Protein AF-W2TKG5-F1 (afdb_monomer_lite)

Radius of gyration: 22.69 Å; chains: 1; bounding box: 56×34×55 Å

InterPro domains:
  IPR001387 Cro/C1-type, helix-turn-helix domain [PF01381] (89-124)
  IPR001387 Cro/C1-type, helix-turn-helix domain [PS50943] (88-123)
  IPR001387 Cro/C1-type, helix-turn-helix domain [SM00530] (87-141)
  IPR001387 Cro/C1-type, helix-turn-helix domain [cd00093] (88-123)
  IPR010982 Lambda repressor-like, DNA-binding domain superfamily [G3DSA:1.10.260.40] (86-146)
  IPR010982 Lambda repressor-like, DNA-binding domain superfamily [SSF47413] (87-132)
  IPR052359 Bacterial HTH-type regulators and antitoxins [PTHR36511] (62-144)

Sequence (146 aa):
MSITIFRTSVYLRFVSKLPPGVDIDKAEEEITKDPNGWPVIQGTDGIRKARFAIGNKGKRGAMREVLNHVQGKIILESREIEVSPPEVRTIRQKYALSQQDFARLFGISVRTLQKWEQGSRSPQGAAKVLLNVIAKNPQAVWDVLH

Organism: Necator americanus (NCBI:txid51031)

Structure (mmCIF, N/CA/C/O backbone):
data_AF-W2TKG5-F1
#
_entry.id   AF-W2TKG5-F1
#
loop_
_atom_site.group_PDB
_atom_site.id
_atom_site.type_symbol
_atom_site.label_atom_id
_atom_site.label_alt_id
_atom_site.label_comp_id
_atom_site.label_asym_id
_atom_site.label_entity_id
_atom_site.label_seq_id
_atom_site.pdbx_PDB_ins_code
_atom_site.Cartn_x
_atom_site.Cartn_y
_atom_site.Cartn_z
_atom_site.occupancy
_atom_site.B_iso_or_equiv
_atom_site.auth_seq_id
_atom_site.auth_comp_id
_atom_site.auth_asym_id
_atom_site.auth_atom_id
_atom_site.pdbx_PDB_model_num
ATOM 1 N N . MET A 1 1 ? 29.998 8.475 -7.483 1.00 54.38 1 MET A N 1
ATOM 2 C CA . MET A 1 1 ? 28.599 8.952 -7.430 1.00 54.38 1 MET A CA 1
ATOM 3 C C . MET A 1 1 ? 27.710 7.734 -7.270 1.00 54.38 1 MET A C 1
ATOM 5 O O . MET A 1 1 ? 27.846 6.821 -8.070 1.00 54.38 1 MET A O 1
ATOM 9 N N . SER A 1 2 ? 26.878 7.677 -6.232 1.00 53.75 2 SER A N 1
ATOM 10 C CA . SER A 1 2 ? 25.844 6.646 -6.095 1.00 53.75 2 SER A CA 1
ATOM 11 C C . SER A 1 2 ? 24.606 7.073 -6.884 1.00 53.75 2 SER A C 1
ATOM 13 O O . SER A 1 2 ? 24.186 8.226 -6.800 1.00 53.75 2 SER A O 1
ATOM 15 N N . ILE A 1 3 ? 24.047 6.162 -7.680 1.00 69.12 3 ILE A N 1
ATOM 16 C CA . ILE A 1 3 ? 22.795 6.374 -8.412 1.00 69.12 3 ILE A CA 1
ATOM 17 C C . ILE A 1 3 ? 21.739 5.492 -7.758 1.00 69.12 3 ILE A C 1
ATOM 19 O O . ILE A 1 3 ? 21.944 4.291 -7.603 1.00 69.12 3 ILE A O 1
ATOM 23 N N . THR A 1 4 ? 20.623 6.100 -7.370 1.00 68.38 4 THR A N 1
ATOM 24 C CA . THR A 1 4 ? 19.494 5.408 -6.744 1.00 68.38 4 THR A CA 1
ATOM 25 C C . THR A 1 4 ? 18.365 5.274 -7.755 1.00 68.38 4 THR A C 1
ATOM 27 O O . THR A 1 4 ? 17.976 6.260 -8.383 1.00 68.38 4 THR A O 1
ATOM 30 N N . ILE A 1 5 ? 17.823 4.065 -7.899 1.00 72.12 5 ILE A N 1
ATOM 31 C CA . ILE A 1 5 ? 16.664 3.790 -8.752 1.00 72.12 5 ILE A CA 1
ATOM 32 C C . ILE A 1 5 ? 15.395 3.817 -7.904 1.00 72.12 5 ILE A C 1
ATOM 34 O O . ILE A 1 5 ? 15.303 3.151 -6.875 1.00 72.12 5 ILE A O 1
ATOM 38 N N . PHE A 1 6 ? 14.390 4.556 -8.373 1.00 74.69 6 PHE A N 1
ATOM 39 C CA . PHE A 1 6 ? 13.055 4.578 -7.784 1.00 74.69 6 PHE A CA 1
ATOM 40 C C . PHE A 1 6 ? 12.065 3.883 -8.721 1.00 74.69 6 PHE A C 1
ATOM 42 O O . PHE A 1 6 ? 11.880 4.294 -9.866 1.00 74.69 6 PHE A O 1
ATOM 49 N N . ARG A 1 7 ? 11.396 2.838 -8.224 1.00 75.50 7 ARG A N 1
ATOM 50 C CA . ARG A 1 7 ? 10.398 2.069 -8.981 1.00 75.50 7 ARG A CA 1
ATOM 51 C C . ARG A 1 7 ? 8.992 2.598 -8.691 1.00 75.50 7 ARG A C 1
ATOM 53 O O . ARG A 1 7 ? 8.582 2.695 -7.538 1.00 75.50 7 ARG A O 1
ATOM 60 N N . THR A 1 8 ? 8.218 2.907 -9.731 1.00 75.06 8 THR A N 1
ATOM 61 C CA . THR A 1 8 ? 6.816 3.340 -9.573 1.00 75.06 8 THR A CA 1
ATOM 62 C C . THR A 1 8 ? 5.854 2.149 -9.496 1.00 75.06 8 THR A C 1
ATOM 64 O O . THR A 1 8 ? 6.143 1.047 -9.959 1.00 75.06 8 THR A O 1
ATOM 67 N N . SER A 1 9 ? 4.642 2.358 -8.977 1.00 65.19 9 SER A N 1
ATOM 68 C CA . SER A 1 9 ? 3.609 1.306 -8.945 1.00 65.19 9 SER A CA 1
ATOM 69 C C . SER A 1 9 ? 3.139 0.867 -10.341 1.00 65.19 9 SER A C 1
ATOM 71 O O . SER A 1 9 ? 2.667 -0.257 -10.529 1.00 65.19 9 SER A O 1
ATOM 73 N N . VAL A 1 10 ? 3.233 1.757 -11.333 1.00 67.19 10 VAL A N 1
ATOM 74 C CA . VAL A 1 10 ? 2.964 1.443 -12.743 1.00 67.19 10 VAL A CA 1
ATOM 75 C C . VAL A 1 10 ? 4.084 0.567 -13.298 1.00 67.19 10 VAL A C 1
ATOM 77 O O . VAL A 1 10 ? 3.794 -0.442 -13.936 1.00 67.19 10 VAL A O 1
ATOM 80 N N . TYR A 1 11 ? 5.336 0.897 -12.973 1.00 72.31 11 TYR A N 1
ATOM 81 C CA . TYR A 1 11 ? 6.505 0.103 -13.339 1.00 72.31 11 TYR A CA 1
ATOM 82 C C . TYR A 1 11 ? 6.428 -1.324 -12.783 1.00 72.31 11 TYR A C 1
ATOM 84 O O . TYR A 1 11 ? 6.502 -2.281 -13.546 1.00 72.31 11 TYR A O 1
ATOM 92 N N . LEU A 1 12 ? 6.156 -1.490 -11.484 1.00 74.31 12 LEU A N 1
ATOM 93 C CA . LEU A 1 12 ? 6.058 -2.819 -10.863 1.00 74.31 12 LEU A CA 1
ATOM 94 C C . LEU A 1 12 ? 4.950 -3.688 -11.486 1.00 74.31 12 LEU A C 1
ATOM 96 O O . LEU A 1 12 ? 5.154 -4.876 -11.729 1.00 74.31 12 LEU A O 1
ATOM 100 N N . ARG A 1 13 ? 3.789 -3.095 -11.805 1.00 69.81 13 ARG A N 1
ATOM 101 C CA . ARG A 1 13 ? 2.684 -3.789 -12.501 1.00 69.81 13 ARG A CA 1
ATOM 102 C C . ARG A 1 13 ? 3.011 -4.160 -13.943 1.00 69.81 13 ARG A C 1
ATOM 104 O O . ARG A 1 13 ? 2.389 -5.069 -14.491 1.00 69.81 13 ARG A O 1
ATOM 111 N N . PHE A 1 14 ? 3.910 -3.420 -14.578 1.00 71.69 14 PHE A N 1
ATOM 112 C CA . PHE A 1 14 ? 4.395 -3.741 -15.911 1.00 71.69 14 PHE A CA 1
ATOM 113 C C . PHE A 1 14 ? 5.407 -4.886 -15.848 1.00 71.69 14 PHE A C 1
ATOM 115 O O . PHE A 1 14 ? 5.236 -5.874 -16.558 1.00 71.69 14 PHE A O 1
ATOM 122 N N . VAL A 1 15 ? 6.381 -4.801 -14.935 1.00 72.94 15 VAL A N 1
ATOM 123 C CA . VAL A 1 15 ? 7.392 -5.842 -14.701 1.00 72.94 15 VAL A CA 1
ATOM 124 C C . VAL A 1 15 ? 6.749 -7.195 -14.401 1.00 72.94 15 VAL A C 1
ATOM 126 O O . VAL A 1 15 ? 7.151 -8.202 -14.976 1.00 72.94 15 VAL A O 1
ATOM 129 N N . SER A 1 16 ? 5.680 -7.232 -13.598 1.00 76.12 16 SER A N 1
ATOM 130 C CA . SER A 1 16 ? 4.991 -8.486 -13.264 1.00 76.12 16 SER A CA 1
ATOM 131 C C . SER A 1 16 ? 4.308 -9.181 -14.451 1.00 76.12 16 SER A C 1
ATOM 133 O O . SER A 1 16 ? 3.864 -10.316 -14.311 1.00 76.12 16 SER A O 1
ATOM 135 N N . LYS A 1 17 ? 4.159 -8.504 -15.595 1.00 77.56 17 LYS A N 1
ATOM 136 C CA . LYS A 1 17 ? 3.537 -9.043 -16.816 1.00 77.56 17 LYS A CA 1
ATOM 137 C C . LYS A 1 17 ? 4.557 -9.438 -17.881 1.00 77.56 17 LYS A C 1
ATOM 139 O O . LYS A 1 17 ? 4.162 -9.830 -18.979 1.00 77.56 17 LYS A O 1
ATOM 144 N N . LEU A 1 18 ? 5.848 -9.281 -17.603 1.00 70.56 18 LEU A N 1
ATOM 145 C CA . LEU A 1 18 ? 6.885 -9.597 -18.571 1.00 70.56 18 LEU A CA 1
ATOM 146 C C . LEU A 1 18 ? 7.038 -11.105 -18.747 1.00 70.56 18 LEU A C 1
ATOM 148 O O . LEU A 1 18 ? 6.830 -11.869 -17.801 1.00 70.56 18 LEU A O 1
ATOM 152 N N . PRO A 1 19 ? 7.412 -11.546 -19.958 1.00 73.31 19 PRO A N 1
ATOM 153 C CA . PRO A 1 19 ? 7.709 -12.944 -20.184 1.00 73.31 19 PRO A CA 1
ATOM 154 C C . PRO A 1 19 ? 8.913 -13.384 -19.333 1.00 73.31 19 PRO A C 1
ATOM 156 O O . PRO A 1 19 ? 9.828 -12.590 -19.092 1.00 73.31 19 PRO A O 1
ATOM 159 N N . PRO A 1 20 ? 8.948 -14.658 -18.912 1.00 69.81 20 PRO A N 1
ATOM 160 C CA . PRO A 1 20 ? 10.111 -15.218 -18.237 1.00 69.81 20 PRO A CA 1
ATOM 161 C C . PRO A 1 20 ? 11.354 -15.112 -19.135 1.00 69.81 20 PRO A C 1
ATOM 163 O O . PRO A 1 20 ? 11.273 -15.293 -20.352 1.00 69.81 20 PRO A O 1
ATOM 166 N N . GLY A 1 21 ? 12.503 -14.803 -18.530 1.00 69.94 21 GLY A N 1
ATOM 167 C CA . GLY A 1 21 ? 13.772 -14.584 -19.237 1.00 69.94 21 GLY A CA 1
ATOM 168 C C . GLY A 1 21 ? 14.109 -13.117 -19.528 1.00 69.94 21 GLY A C 1
ATOM 169 O O . GLY A 1 21 ? 15.148 -12.847 -20.129 1.00 69.94 21 GLY A O 1
ATOM 170 N N . VAL A 1 22 ? 13.267 -12.168 -19.106 1.00 72.19 22 VAL A N 1
ATOM 171 C CA . VAL A 1 22 ? 13.643 -10.748 -19.043 1.00 72.19 22 VAL A CA 1
ATOM 172 C C . VAL A 1 22 ? 14.340 -10.480 -17.712 1.00 72.19 22 VAL A C 1
ATOM 174 O O . VAL A 1 22 ? 13.741 -10.654 -16.654 1.00 72.19 22 VAL A O 1
ATOM 177 N N . ASP A 1 23 ? 15.598 -10.055 -17.782 1.00 79.56 23 ASP A N 1
ATOM 178 C CA . ASP A 1 23 ? 16.416 -9.714 -16.618 1.00 79.56 23 ASP A CA 1
ATOM 179 C C . ASP A 1 23 ? 16.344 -8.204 -16.356 1.00 79.56 23 ASP A C 1
ATOM 181 O O . ASP A 1 23 ? 16.924 -7.398 -17.089 1.00 79.56 23 ASP A O 1
ATOM 185 N N . ILE A 1 24 ? 15.552 -7.830 -15.351 1.00 76.62 24 ILE A N 1
ATOM 186 C CA . ILE A 1 24 ? 15.314 -6.432 -14.976 1.00 76.62 24 ILE A CA 1
ATOM 187 C C . ILE A 1 24 ? 16.481 -5.862 -14.187 1.00 76.62 24 ILE A C 1
ATOM 189 O O . ILE A 1 24 ? 16.859 -4.719 -14.422 1.00 76.62 24 ILE A O 1
ATOM 193 N N . ASP A 1 25 ? 17.086 -6.660 -13.313 1.00 80.62 25 ASP A N 1
ATOM 194 C CA . ASP A 1 25 ? 18.200 -6.203 -12.490 1.00 80.62 25 ASP A CA 1
ATOM 195 C C . ASP A 1 25 ? 19.411 -5.875 -13.375 1.00 80.62 25 ASP A C 1
ATOM 197 O O . ASP A 1 25 ? 20.063 -4.848 -13.186 1.00 80.62 25 ASP A O 1
ATOM 201 N N . LYS A 1 26 ? 19.646 -6.663 -14.432 1.00 80.62 26 LYS A N 1
ATOM 202 C CA . LYS A 1 26 ? 20.661 -6.349 -15.445 1.00 80.62 26 LYS A CA 1
ATOM 203 C C . LYS A 1 26 ? 20.360 -5.063 -16.219 1.00 80.62 26 LYS A C 1
ATOM 205 O O . LYS A 1 26 ? 21.274 -4.287 -16.497 1.00 80.62 26 LYS A O 1
ATOM 210 N N . ALA A 1 27 ? 19.100 -4.837 -16.594 1.00 78.50 27 ALA A N 1
ATOM 211 C CA . ALA A 1 27 ? 18.700 -3.613 -17.288 1.00 78.50 27 ALA A CA 1
ATOM 212 C C . ALA A 1 27 ? 18.928 -2.377 -16.403 1.00 78.50 27 ALA A C 1
ATOM 214 O O . ALA A 1 27 ? 19.504 -1.386 -16.850 1.00 78.50 27 ALA A O 1
ATOM 215 N N . GLU A 1 28 ? 18.548 -2.463 -15.130 1.00 80.81 28 GLU A N 1
ATOM 216 C CA . GLU A 1 28 ? 18.787 -1.425 -14.129 1.00 80.81 28 GLU A CA 1
ATOM 217 C C . GLU A 1 28 ? 20.284 -1.170 -13.901 1.00 80.81 28 GLU A C 1
ATOM 219 O O . GLU A 1 28 ? 20.712 -0.016 -13.856 1.00 80.81 28 GLU A O 1
ATOM 224 N N . GLU A 1 29 ? 21.109 -2.218 -13.848 1.00 79.50 29 GLU A N 1
ATOM 225 C CA . GLU A 1 29 ? 22.564 -2.084 -13.744 1.00 79.50 29 GLU A CA 1
ATOM 226 C C . GLU A 1 29 ? 23.153 -1.313 -14.942 1.00 79.50 29 GLU A C 1
ATOM 228 O O . GLU A 1 29 ? 23.957 -0.395 -14.758 1.00 79.50 29 GLU A O 1
ATOM 233 N N . GLU A 1 30 ? 22.726 -1.624 -16.170 1.00 78.94 30 GLU A N 1
ATOM 234 C CA . GLU A 1 30 ? 23.135 -0.890 -17.377 1.00 78.94 30 GLU A CA 1
ATOM 235 C C . GLU A 1 30 ? 22.726 0.591 -17.319 1.00 78.94 30 GLU A C 1
ATOM 237 O O . GLU A 1 30 ? 23.521 1.458 -17.689 1.00 78.94 30 GLU A O 1
ATOM 242 N N . ILE A 1 31 ? 21.537 0.895 -16.787 1.00 76.75 31 ILE A N 1
ATOM 243 C CA . ILE A 1 31 ? 21.059 2.274 -16.590 1.00 76.75 31 ILE A CA 1
ATOM 244 C C . ILE A 1 31 ? 21.929 3.021 -15.580 1.00 76.75 31 ILE A C 1
ATOM 246 O O . ILE A 1 31 ? 22.244 4.193 -15.778 1.00 76.75 31 ILE A O 1
ATOM 250 N N . THR A 1 32 ? 22.333 2.370 -14.487 1.00 76.88 32 THR A N 1
ATOM 251 C CA . THR A 1 32 ? 23.202 3.026 -13.499 1.00 76.88 32 THR A CA 1
ATOM 252 C C . THR A 1 32 ? 24.604 3.307 -14.033 1.00 76.88 32 THR A C 1
ATOM 254 O O . THR A 1 32 ? 25.214 4.296 -13.632 1.00 76.88 32 THR A O 1
ATOM 257 N N . LYS A 1 33 ? 25.119 2.479 -14.952 1.00 82.56 33 LYS A N 1
ATOM 258 C CA . LYS A 1 33 ? 26.449 2.673 -15.555 1.00 82.56 33 LYS A CA 1
ATOM 259 C C . LYS A 1 33 ? 26.502 3.905 -16.450 1.00 82.56 33 LYS A C 1
ATOM 261 O O . LYS A 1 33 ? 27.510 4.607 -16.455 1.00 82.56 33 LYS A O 1
ATOM 266 N N . ASP A 1 34 ? 25.424 4.177 -17.175 1.00 81.50 34 ASP A N 1
ATOM 267 C CA . ASP A 1 34 ? 25.289 5.380 -17.984 1.00 81.50 34 ASP A CA 1
ATOM 268 C C . ASP A 1 34 ? 23.842 5.902 -17.896 1.00 81.50 34 ASP A C 1
ATOM 270 O O . ASP A 1 34 ? 22.942 5.405 -18.545 1.00 81.50 34 ASP A O 1
ATOM 274 N N . PRO A 1 35 ? 23.540 6.922 -17.089 1.00 75.38 35 PRO A N 1
ATOM 275 C CA . PRO A 1 35 ? 22.175 7.457 -17.046 1.00 75.38 35 PRO A CA 1
ATOM 276 C C . PRO A 1 35 ? 21.794 8.288 -18.282 1.00 75.38 35 PRO A C 1
ATOM 278 O O . PRO A 1 35 ? 20.621 8.619 -18.478 1.00 75.38 35 PRO A O 1
ATOM 281 N N . ASN A 1 36 ? 22.776 8.687 -19.099 1.00 80.88 36 ASN A N 1
ATOM 282 C CA . ASN A 1 36 ? 22.616 9.687 -20.155 1.00 80.88 36 ASN A CA 1
ATOM 283 C C . ASN A 1 36 ? 22.746 9.129 -21.580 1.00 80.88 36 ASN A C 1
ATOM 285 O O . ASN A 1 36 ? 22.396 9.836 -22.527 1.00 80.88 36 ASN A O 1
ATOM 289 N N . GLY A 1 37 ? 23.158 7.874 -21.744 1.00 80.06 37 GLY A N 1
ATOM 290 C CA . GLY A 1 37 ? 23.378 7.207 -23.034 1.00 80.06 37 GLY A CA 1
ATOM 291 C C . GLY A 1 37 ? 22.142 6.948 -23.905 1.00 80.06 37 GLY A C 1
ATOM 292 O O . GLY A 1 37 ? 22.262 6.428 -25.014 1.00 80.06 37 GLY A O 1
ATOM 293 N N . TRP A 1 38 ? 20.940 7.312 -23.448 1.00 82.25 38 TRP A N 1
ATOM 294 C CA . TRP A 1 38 ? 19.677 6.996 -24.118 1.00 82.25 38 TRP A CA 1
ATOM 295 C C . TRP A 1 38 ? 18.962 8.259 -24.598 1.00 82.25 38 TRP A C 1
ATOM 297 O O . TRP A 1 38 ? 19.010 9.289 -23.923 1.00 82.25 38 TRP A O 1
ATOM 307 N N . PRO A 1 39 ? 18.254 8.202 -25.741 1.00 83.12 39 PRO A N 1
ATOM 308 C CA . PRO A 1 39 ? 17.620 9.375 -26.327 1.00 83.12 39 PRO A CA 1
ATOM 309 C C . PRO A 1 39 ? 16.527 9.945 -25.418 1.00 83.12 39 PRO A C 1
ATOM 311 O O . PRO A 1 39 ? 15.692 9.202 -24.889 1.00 83.12 39 PRO A O 1
ATOM 314 N N . VAL A 1 40 ? 16.520 11.274 -25.292 1.00 81.69 40 VAL A N 1
ATOM 315 C CA . VAL A 1 40 ? 15.448 12.035 -24.639 1.00 81.69 40 VAL A CA 1
ATOM 316 C C . VAL A 1 40 ? 14.201 12.011 -25.525 1.00 81.69 40 VAL A C 1
ATOM 318 O O . VAL A 1 40 ? 14.282 12.154 -26.748 1.00 81.69 40 VAL A O 1
ATOM 321 N N . ILE A 1 41 ? 13.041 11.807 -24.912 1.00 74.31 41 ILE A N 1
ATOM 322 C CA . I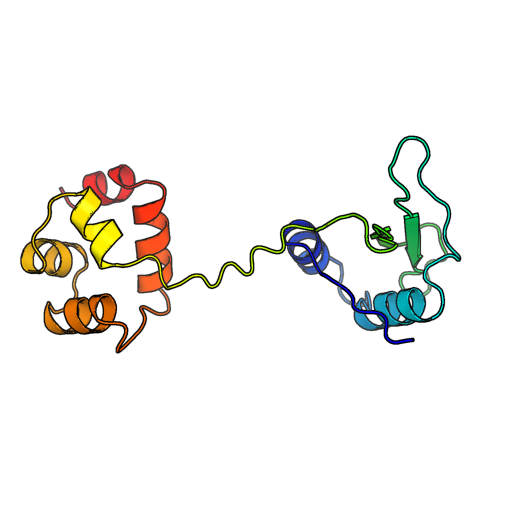LE A 1 41 ? 11.739 11.859 -25.567 1.00 74.31 41 ILE A CA 1
ATOM 323 C C . ILE A 1 41 ? 11.381 13.334 -25.768 1.00 74.31 41 ILE A C 1
ATOM 325 O O . ILE A 1 41 ? 11.255 14.094 -24.809 1.00 74.31 41 ILE A O 1
ATOM 329 N N . GLN A 1 42 ? 11.227 13.744 -27.025 1.00 77.25 42 GLN A N 1
ATOM 330 C CA . GLN A 1 42 ? 10.857 15.118 -27.371 1.00 77.25 42 GLN A CA 1
ATOM 331 C C . GLN A 1 42 ? 9.506 15.494 -26.747 1.00 77.25 42 GLN A C 1
ATOM 333 O O . GLN A 1 42 ? 8.584 14.679 -26.731 1.00 77.25 42 GLN A O 1
ATOM 338 N N . GLY A 1 43 ? 9.399 16.723 -26.236 1.00 75.88 43 GLY A N 1
ATOM 339 C CA . GLY A 1 43 ? 8.189 17.208 -25.559 1.00 75.88 43 GLY A CA 1
ATOM 340 C C . GLY A 1 43 ? 8.013 16.707 -24.121 1.00 75.88 43 GLY A C 1
ATOM 341 O O . GLY A 1 43 ? 6.920 16.814 -23.574 1.00 75.88 43 GLY A O 1
ATOM 342 N N . THR A 1 44 ? 9.063 16.157 -23.506 1.00 70.12 44 THR A N 1
ATOM 343 C CA . THR A 1 44 ? 9.061 15.737 -22.097 1.00 70.12 44 THR A CA 1
ATOM 344 C C . THR A 1 44 ? 10.142 16.463 -21.299 1.00 70.12 44 THR A C 1
ATOM 346 O O . THR A 1 44 ? 11.120 16.944 -21.872 1.00 70.12 44 THR A O 1
ATOM 349 N N . ASP A 1 45 ? 9.987 16.509 -19.974 1.00 68.00 45 ASP A N 1
ATOM 350 C CA . ASP A 1 45 ? 10.949 17.126 -19.052 1.00 68.00 45 ASP A CA 1
ATOM 351 C C . ASP A 1 45 ? 12.150 16.195 -18.785 1.00 68.00 45 ASP A C 1
ATOM 353 O O . ASP A 1 45 ? 12.310 15.622 -17.711 1.00 68.00 45 ASP A O 1
ATOM 357 N N . GLY A 1 46 ? 12.957 15.945 -19.821 1.00 70.12 46 GLY A N 1
ATOM 358 C CA . GLY A 1 46 ? 14.193 15.159 -19.700 1.00 70.12 46 GLY A CA 1
ATOM 359 C C . GLY A 1 46 ? 14.000 13.640 -19.608 1.00 70.12 46 GLY A C 1
ATOM 360 O O . GLY A 1 46 ? 14.926 12.922 -19.222 1.00 70.12 46 GLY A O 1
ATOM 361 N N . ILE A 1 47 ? 12.826 13.129 -19.985 1.00 72.38 47 ILE A N 1
ATOM 362 C CA . ILE A 1 47 ? 12.530 11.695 -19.936 1.00 72.38 47 ILE A CA 1
ATOM 363 C C . ILE A 1 47 ? 13.315 10.966 -21.026 1.00 72.38 47 ILE A C 1
ATOM 365 O O . ILE A 1 47 ? 13.276 11.352 -22.193 1.00 72.38 47 ILE A O 1
ATOM 369 N N . ARG A 1 48 ? 14.000 9.877 -20.678 1.00 80.88 48 ARG A N 1
ATOM 370 C CA . ARG A 1 48 ? 14.785 9.061 -21.612 1.00 80.88 48 ARG A CA 1
ATOM 371 C C . ARG A 1 48 ? 14.116 7.725 -21.882 1.00 80.88 48 ARG A C 1
ATOM 373 O O . ARG A 1 48 ? 13.476 7.137 -21.012 1.00 80.88 48 ARG A O 1
ATOM 380 N N . LYS A 1 49 ? 14.279 7.228 -23.108 1.00 78.75 49 LYS A N 1
ATOM 381 C CA . LYS A 1 49 ? 13.758 5.920 -23.519 1.00 78.75 49 LYS A CA 1
ATOM 382 C C . LYS A 1 49 ? 14.873 4.886 -23.580 1.00 78.75 49 LYS A C 1
ATOM 384 O O . LYS A 1 49 ? 15.597 4.822 -24.580 1.00 78.75 49 LYS A O 1
ATOM 389 N N . ALA A 1 50 ? 14.938 4.033 -22.564 1.00 78.69 50 ALA A N 1
ATOM 390 C CA . ALA A 1 50 ? 15.850 2.906 -22.547 1.00 78.69 50 ALA A CA 1
ATOM 391 C C . ALA A 1 50 ? 15.327 1.718 -23.368 1.00 78.69 50 ALA A C 1
ATOM 393 O O . ALA A 1 50 ? 14.117 1.510 -23.513 1.00 78.69 50 ALA A O 1
ATOM 394 N N . ARG A 1 51 ? 16.254 0.993 -24.004 1.00 74.00 51 ARG A N 1
ATOM 395 C CA . ARG A 1 51 ? 15.959 -0.149 -24.882 1.00 74.00 51 ARG A CA 1
ATOM 396 C C . ARG A 1 51 ? 16.929 -1.282 -24.585 1.00 74.00 51 ARG A C 1
ATOM 398 O O . ARG A 1 51 ? 18.108 -1.150 -24.902 1.00 74.00 51 ARG A O 1
ATOM 405 N N . PHE A 1 52 ? 16.405 -2.397 -24.089 1.00 73.62 52 PHE A N 1
ATOM 406 C CA . PHE A 1 52 ? 17.198 -3.583 -23.755 1.00 73.62 52 PHE A CA 1
ATOM 407 C C . PHE A 1 52 ? 16.852 -4.745 -24.675 1.00 73.62 52 PHE A C 1
ATOM 409 O O . PHE A 1 52 ? 15.686 -4.952 -25.022 1.00 73.62 52 PHE A O 1
ATOM 416 N N . ALA A 1 53 ? 17.864 -5.499 -25.097 1.00 66.81 53 ALA A N 1
ATOM 417 C CA . ALA A 1 53 ? 17.640 -6.728 -25.846 1.00 66.81 53 ALA A CA 1
ATOM 418 C C . ALA A 1 53 ? 16.990 -7.781 -24.936 1.00 66.81 53 ALA A C 1
ATOM 420 O O . ALA A 1 53 ? 17.391 -7.937 -23.787 1.00 66.81 53 ALA A O 1
ATOM 421 N N . ILE A 1 54 ? 16.000 -8.509 -25.458 1.00 60.69 54 ILE A N 1
ATOM 422 C CA . ILE A 1 54 ? 15.391 -9.645 -24.759 1.00 60.69 54 ILE A CA 1
ATOM 423 C C . ILE A 1 54 ? 15.879 -10.928 -25.441 1.00 60.69 54 ILE A C 1
ATOM 425 O O . ILE A 1 54 ? 15.460 -11.252 -26.557 1.00 60.69 54 ILE A O 1
ATOM 429 N N . GLY A 1 55 ? 16.773 -11.656 -24.766 1.00 61.19 55 GLY A N 1
ATOM 430 C CA . GLY A 1 55 ? 17.372 -12.897 -25.268 1.00 61.19 55 GLY A CA 1
ATOM 431 C C . GLY A 1 55 ? 18.105 -12.731 -26.610 1.00 61.19 55 GLY A C 1
ATOM 432 O O . GLY A 1 55 ? 18.633 -11.667 -26.921 1.00 61.19 55 GLY A O 1
ATOM 433 N N . ASN A 1 56 ? 18.100 -13.781 -27.440 1.00 56.34 56 ASN A N 1
ATOM 434 C CA . ASN A 1 56 ? 18.717 -13.779 -28.781 1.00 56.34 56 ASN A CA 1
ATOM 435 C C . ASN A 1 56 ? 17.879 -13.076 -29.863 1.00 56.34 56 ASN A C 1
ATOM 437 O O . ASN A 1 56 ? 18.244 -13.070 -31.040 1.00 56.34 56 ASN A O 1
ATOM 441 N N . LYS A 1 57 ? 16.739 -12.478 -29.503 1.00 52.56 57 LYS A N 1
ATOM 442 C CA . LYS A 1 57 ? 15.971 -11.656 -30.436 1.00 52.56 57 LYS A CA 1
ATOM 443 C C . LYS A 1 57 ? 16.581 -10.261 -30.378 1.00 52.56 57 LYS A C 1
ATOM 445 O O . LYS A 1 57 ? 16.502 -9.590 -29.355 1.00 52.56 57 LYS A O 1
ATOM 450 N N . GLY A 1 58 ? 17.222 -9.834 -31.468 1.00 51.06 58 GLY A N 1
ATOM 451 C CA . GLY A 1 58 ? 17.815 -8.498 -31.575 1.00 51.06 58 GLY A CA 1
ATOM 452 C C . GLY A 1 58 ? 16.830 -7.365 -31.235 1.00 51.06 58 GLY A C 1
ATOM 453 O O . GLY A 1 58 ? 15.652 -7.589 -30.962 1.00 51.06 58 GLY A O 1
ATOM 454 N N . LYS A 1 59 ? 17.285 -6.108 -31.315 1.00 47.22 59 LYS A N 1
ATOM 455 C CA . LYS A 1 59 ? 16.596 -4.884 -30.825 1.00 47.22 59 LYS A CA 1
ATOM 456 C C . LYS A 1 59 ? 15.133 -4.657 -31.288 1.00 47.22 59 LYS A C 1
ATOM 458 O O . LYS A 1 59 ? 14.497 -3.708 -30.838 1.00 47.22 59 LYS A O 1
ATOM 463 N N . ARG A 1 60 ? 14.585 -5.501 -32.171 1.00 41.69 60 ARG A N 1
ATOM 464 C CA . ARG A 1 60 ? 13.186 -5.505 -32.635 1.00 41.69 60 ARG A CA 1
ATOM 465 C C . ARG A 1 60 ? 12.190 -6.090 -31.618 1.00 41.69 60 ARG A C 1
ATOM 467 O O . ARG A 1 60 ? 11.007 -5.806 -31.746 1.00 41.69 60 ARG A O 1
ATOM 474 N N . GLY A 1 61 ? 12.647 -6.835 -30.606 1.00 38.25 61 GLY A N 1
ATOM 475 C CA . GLY A 1 61 ? 11.811 -7.351 -29.504 1.00 38.25 61 GLY A CA 1
ATOM 476 C C . GLY A 1 61 ? 11.998 -6.634 -28.162 1.00 38.25 61 GLY A C 1
ATOM 477 O O . GLY A 1 61 ? 11.597 -7.168 -27.139 1.00 38.25 61 GLY A O 1
ATOM 478 N N . ALA A 1 62 ? 12.664 -5.477 -28.155 1.00 41.12 62 ALA A N 1
ATOM 479 C CA . ALA A 1 62 ? 13.243 -4.875 -26.956 1.00 41.12 62 ALA A CA 1
ATOM 480 C C . ALA A 1 62 ? 12.222 -4.329 -25.937 1.00 41.12 62 ALA A C 1
ATOM 482 O O . ALA A 1 62 ? 11.276 -3.621 -26.305 1.00 41.12 62 ALA A O 1
ATOM 483 N N . MET A 1 63 ? 12.505 -4.585 -24.653 1.00 46.19 63 MET A N 1
ATOM 484 C CA . MET A 1 63 ? 11.884 -3.954 -23.483 1.00 46.19 63 MET A CA 1
ATOM 485 C C . MET A 1 63 ? 12.041 -2.433 -23.596 1.00 46.19 63 MET A C 1
ATOM 487 O O . MET A 1 63 ? 13.137 -1.939 -23.877 1.00 46.19 63 MET A O 1
ATOM 491 N N . ARG A 1 64 ? 10.944 -1.688 -23.421 1.00 50.38 64 ARG A N 1
ATOM 492 C CA . ARG A 1 64 ? 10.937 -0.220 -23.459 1.00 50.38 64 ARG A CA 1
ATOM 493 C C . ARG A 1 64 ? 10.732 0.294 -22.048 1.00 50.38 64 ARG A C 1
ATOM 495 O O . ARG A 1 64 ? 9.651 0.120 -21.496 1.00 50.38 64 ARG A O 1
ATOM 502 N N . GLU A 1 65 ? 11.743 0.955 -21.517 1.00 51.56 65 GLU A N 1
ATOM 503 C CA . GLU A 1 65 ? 11.677 1.585 -20.205 1.00 51.56 65 GLU A CA 1
ATOM 504 C C . GLU A 1 65 ? 11.739 3.104 -20.363 1.00 51.56 65 GLU A C 1
ATOM 506 O O . GLU A 1 65 ? 12.422 3.632 -21.246 1.00 51.56 65 GLU A O 1
ATOM 511 N N . VAL A 1 66 ? 10.936 3.800 -19.564 1.00 52.69 66 VAL A N 1
ATOM 512 C CA . VAL A 1 66 ? 10.782 5.255 -19.593 1.00 52.69 66 VAL A CA 1
ATOM 513 C C . VAL A 1 66 ? 11.371 5.776 -18.290 1.00 52.69 66 VAL A C 1
ATOM 515 O O . VAL A 1 66 ? 10.847 5.480 -17.220 1.00 52.69 66 VAL A O 1
ATOM 518 N N . LEU A 1 67 ? 12.486 6.494 -18.391 1.00 49.78 67 LEU A N 1
ATOM 519 C CA . LEU A 1 67 ? 13.293 6.949 -17.263 1.00 49.78 67 LEU A CA 1
ATOM 520 C C . LEU A 1 67 ? 13.130 8.455 -17.082 1.00 49.78 67 LEU A C 1
ATOM 522 O O . LEU A 1 67 ? 13.298 9.193 -18.048 1.00 49.78 67 LEU A O 1
ATOM 526 N N . ASN A 1 68 ? 12.908 8.922 -15.855 1.00 48.75 68 ASN A N 1
ATOM 527 C CA . ASN A 1 68 ? 13.048 10.341 -15.522 1.00 48.75 68 ASN A CA 1
ATOM 528 C C . ASN A 1 68 ? 14.439 10.571 -14.926 1.00 48.75 68 ASN A C 1
ATOM 530 O O . ASN A 1 68 ? 14.775 9.970 -13.906 1.00 48.75 68 ASN A O 1
ATOM 534 N N . HIS A 1 69 ? 15.242 11.442 -15.542 1.00 45.56 69 HIS A N 1
ATOM 535 C CA . HIS A 1 69 ? 16.489 11.916 -14.946 1.00 45.56 69 HIS A CA 1
ATOM 536 C C . HIS A 1 69 ? 16.225 13.224 -14.209 1.00 45.56 69 HIS A C 1
ATOM 538 O O . HIS A 1 69 ? 15.823 14.213 -14.815 1.00 45.56 69 HIS A O 1
ATOM 544 N N . VAL A 1 70 ? 16.470 13.233 -12.903 1.00 41.12 70 VAL A N 1
ATOM 545 C CA . VAL A 1 70 ? 16.237 14.404 -12.067 1.00 41.12 70 VAL A CA 1
ATOM 546 C C . VAL A 1 70 ? 17.570 14.890 -11.523 1.00 41.12 70 VAL A C 1
ATOM 548 O O . VAL A 1 70 ? 18.078 14.365 -10.535 1.00 41.12 70 VAL A O 1
ATOM 551 N N . GLN A 1 71 ? 18.122 15.933 -12.145 1.00 40.78 71 GLN A N 1
ATOM 552 C CA . GLN A 1 71 ? 19.195 16.755 -11.571 1.00 40.78 71 GLN A CA 1
ATOM 553 C C . GLN A 1 71 ? 18.634 17.609 -10.420 1.00 40.78 71 GLN A C 1
ATOM 555 O O . GLN A 1 71 ? 18.537 18.828 -10.515 1.00 40.78 71 GLN A O 1
ATOM 560 N N . GLY A 1 72 ? 18.172 16.956 -9.351 1.00 42.66 72 GLY A N 1
ATOM 561 C CA . GLY A 1 72 ? 17.728 17.609 -8.117 1.00 42.66 72 GLY A CA 1
ATOM 562 C C . GLY A 1 72 ? 16.488 18.511 -8.214 1.00 42.66 72 GLY A C 1
ATOM 563 O O . GLY A 1 72 ? 16.302 19.334 -7.323 1.00 42.66 72 GLY A O 1
ATOM 564 N N . LYS A 1 73 ? 15.642 18.398 -9.254 1.00 38.19 73 LYS A N 1
ATOM 565 C CA . LYS A 1 73 ? 14.512 19.332 -9.474 1.00 38.19 73 LYS A CA 1
ATOM 566 C C . LYS A 1 73 ? 13.127 18.728 -9.737 1.00 38.19 73 LYS A C 1
ATOM 568 O O . LYS A 1 73 ? 12.212 19.435 -10.136 1.00 38.19 73 LYS A O 1
ATOM 573 N N . ILE A 1 74 ? 12.953 17.447 -9.445 1.00 39.38 74 ILE A N 1
ATOM 574 C CA . ILE A 1 74 ? 11.649 16.802 -9.307 1.00 39.38 74 ILE A CA 1
ATOM 575 C C . ILE A 1 74 ? 11.702 16.098 -7.961 1.00 39.38 74 ILE A C 1
ATOM 577 O O . ILE A 1 74 ? 12.314 15.040 -7.810 1.00 39.38 74 ILE A O 1
ATOM 581 N N . ILE A 1 75 ? 11.077 16.714 -6.963 1.00 37.12 75 ILE A N 1
ATOM 582 C CA . ILE A 1 75 ? 10.587 15.961 -5.818 1.00 37.12 75 ILE A CA 1
ATOM 583 C C . ILE A 1 75 ? 9.519 15.059 -6.431 1.00 37.12 75 ILE A C 1
ATOM 585 O O . ILE A 1 75 ? 8.388 15.483 -6.655 1.00 37.12 75 ILE A O 1
ATOM 589 N N . LEU A 1 76 ? 9.889 13.833 -6.810 1.00 37.72 76 LEU A N 1
ATOM 590 C CA . LEU A 1 76 ? 8.878 12.795 -6.881 1.00 37.72 76 LEU A CA 1
ATOM 591 C C . LEU A 1 76 ? 8.331 12.772 -5.465 1.00 37.72 76 LEU A C 1
ATOM 593 O O . LEU A 1 76 ? 9.090 12.512 -4.532 1.00 37.72 76 LEU A O 1
ATOM 597 N N . GLU A 1 77 ? 7.053 13.099 -5.291 1.00 35.72 77 GLU A N 1
ATOM 598 C CA . GLU A 1 77 ? 6.344 12.706 -4.085 1.00 35.72 77 GLU A CA 1
ATOM 599 C C . GLU A 1 77 ? 6.344 11.172 -4.078 1.00 35.72 77 GLU A C 1
ATOM 601 O O . GLU A 1 77 ? 5.359 10.505 -4.396 1.00 35.72 77 GLU A O 1
ATOM 606 N N . SER A 1 78 ? 7.484 10.578 -3.725 1.00 36.03 78 SER A N 1
ATOM 607 C CA . SER A 1 78 ? 7.505 9.318 -3.032 1.00 36.03 78 SER A CA 1
ATOM 608 C C . SER A 1 78 ? 6.842 9.637 -1.710 1.00 36.03 78 SER A C 1
ATOM 610 O O . SER A 1 78 ? 7.477 9.900 -0.691 1.00 36.03 78 SER A O 1
ATOM 612 N N . ARG A 1 79 ? 5.512 9.609 -1.731 1.00 32.03 79 ARG A N 1
ATOM 613 C CA . ARG A 1 79 ? 4.825 9.119 -0.569 1.00 32.03 79 ARG A CA 1
ATOM 614 C C . ARG A 1 79 ? 5.349 7.695 -0.446 1.00 32.03 79 ARG A C 1
ATOM 616 O O . ARG A 1 79 ? 4.861 6.781 -1.112 1.00 32.03 79 ARG A O 1
ATOM 623 N N . GLU A 1 80 ? 6.367 7.512 0.392 1.00 33.59 80 GLU A N 1
ATOM 624 C CA . GLU A 1 80 ? 6.311 6.378 1.290 1.00 33.59 80 GLU A CA 1
ATOM 625 C C . GLU A 1 80 ? 4.932 6.504 1.915 1.00 33.59 80 GLU A C 1
ATOM 627 O O . GLU A 1 80 ? 4.681 7.255 2.853 1.00 33.59 80 GLU A O 1
ATOM 632 N N . ILE A 1 81 ? 3.969 5.823 1.300 1.00 34.62 81 ILE A N 1
ATOM 633 C CA . ILE A 1 81 ? 2.851 5.356 2.064 1.00 34.62 81 ILE A CA 1
ATOM 634 C C . ILE A 1 81 ? 3.541 4.299 2.920 1.00 34.62 81 ILE A C 1
ATOM 636 O O . ILE A 1 81 ? 3.498 3.108 2.616 1.00 34.62 81 ILE A O 1
ATOM 640 N N . GLU A 1 82 ? 4.185 4.743 4.007 1.00 33.59 82 GLU A N 1
ATOM 641 C CA . GLU A 1 82 ? 3.880 4.121 5.271 1.00 33.59 82 GLU A CA 1
ATOM 642 C C . GLU A 1 82 ? 2.365 4.055 5.251 1.00 33.59 82 GLU A C 1
ATOM 644 O O . GLU A 1 82 ? 1.638 5.020 5.503 1.00 33.59 82 GLU A O 1
ATOM 649 N N . VAL A 1 83 ? 1.867 2.906 4.802 1.00 36.97 83 VAL A N 1
ATOM 650 C CA . VAL A 1 83 ? 0.535 2.493 5.144 1.00 36.97 83 VAL A CA 1
ATOM 651 C C . VAL A 1 83 ? 0.703 2.225 6.627 1.00 36.97 83 VAL A C 1
ATOM 653 O O . VAL A 1 83 ? 0.844 1.075 7.037 1.00 36.97 83 VAL A O 1
ATOM 656 N N . SER A 1 84 ? 0.741 3.309 7.417 1.00 39.03 84 SER A N 1
ATOM 657 C CA . SER A 1 84 ? 0.187 3.298 8.749 1.00 39.03 84 SER A CA 1
ATOM 658 C C . SER A 1 84 ? -1.097 2.511 8.551 1.00 39.03 84 SER A C 1
ATOM 660 O O . SER A 1 84 ? -1.905 2.911 7.693 1.00 39.03 84 SER A O 1
ATOM 662 N N . PRO A 1 85 ? -1.171 1.284 9.105 1.00 46.50 85 PRO A N 1
ATOM 663 C CA . PRO A 1 85 ? -2.267 0.374 8.824 1.00 46.50 85 PRO A CA 1
ATOM 664 C C . PRO A 1 85 ? -3.526 1.214 8.958 1.00 46.50 85 PRO A C 1
ATOM 666 O O . PRO A 1 85 ? -3.634 1.877 9.990 1.00 46.50 85 PRO A O 1
ATOM 669 N N . PRO A 1 86 ? -4.367 1.309 7.903 1.00 53.47 86 PRO A N 1
ATOM 670 C CA . PRO A 1 86 ? -5.418 2.315 7.842 1.00 53.47 86 PRO A CA 1
ATOM 671 C C . PRO A 1 86 ? -6.127 2.255 9.174 1.00 53.47 86 PRO A C 1
ATOM 673 O O . PRO A 1 86 ? -6.587 1.166 9.525 1.00 53.47 86 PRO A O 1
ATOM 676 N N . GLU A 1 87 ? -6.034 3.343 9.950 1.00 69.00 87 GLU A N 1
ATOM 677 C CA . GLU A 1 87 ? -6.302 3.282 11.383 1.00 69.00 87 GLU A CA 1
ATOM 678 C C . GLU A 1 87 ? -7.644 2.582 11.543 1.00 69.00 87 GLU A C 1
ATOM 680 O O . GLU A 1 87 ? -8.679 3.086 11.100 1.00 69.00 87 GLU A O 1
ATOM 685 N N . VAL A 1 88 ? -7.623 1.354 12.074 1.00 82.94 88 VAL A N 1
ATOM 686 C CA . VAL A 1 88 ? -8.826 0.506 12.101 1.00 82.94 88 VAL A CA 1
ATOM 687 C C . VAL A 1 88 ? -9.935 1.248 12.851 1.00 82.94 88 VAL A C 1
ATOM 689 O O . VAL A 1 88 ? -11.110 1.178 12.494 1.00 82.94 88 VAL A O 1
ATOM 692 N N . ARG A 1 89 ? -9.508 2.085 13.801 1.00 86.38 89 ARG A N 1
ATOM 693 C CA . ARG A 1 89 ? -10.299 3.081 14.503 1.00 86.38 89 ARG A CA 1
ATOM 694 C C . ARG A 1 89 ? -10.981 4.084 13.573 1.00 86.38 89 ARG A C 1
ATOM 696 O O . ARG A 1 89 ? -12.179 4.290 13.721 1.00 86.38 89 ARG A O 1
ATOM 703 N N . THR A 1 90 ? -10.273 4.692 12.624 1.00 85.19 90 THR A N 1
ATOM 704 C CA . THR A 1 90 ? -10.852 5.625 11.645 1.00 85.19 90 THR A CA 1
ATOM 705 C C . THR A 1 90 ? -11.862 4.932 10.741 1.00 85.19 90 THR A C 1
ATOM 707 O O . THR A 1 90 ? -12.928 5.489 10.484 1.00 85.19 90 THR A O 1
ATOM 710 N N . ILE A 1 91 ? -11.566 3.709 10.282 1.00 85.75 91 ILE A N 1
ATOM 711 C CA . ILE A 1 91 ? -12.524 2.921 9.493 1.00 85.75 91 ILE A CA 1
ATOM 712 C C . ILE A 1 91 ? -13.794 2.698 10.315 1.00 85.75 91 ILE A C 1
ATOM 714 O O . ILE A 1 91 ? -14.880 3.006 9.840 1.00 85.75 91 ILE A O 1
ATOM 718 N N . ARG A 1 92 ? -13.672 2.249 11.567 1.00 89.12 92 ARG A N 1
ATOM 719 C CA . ARG A 1 92 ? -14.817 2.058 12.464 1.00 89.12 92 ARG A CA 1
ATOM 720 C C . ARG A 1 92 ? -15.597 3.350 12.722 1.00 89.12 92 ARG A C 1
ATOM 722 O O . ARG A 1 92 ? -16.825 3.343 12.691 1.00 89.12 92 ARG A O 1
ATOM 729 N N . GLN A 1 93 ? -14.896 4.453 12.974 1.00 84.19 93 GLN A N 1
ATOM 730 C CA . GLN A 1 93 ? -15.504 5.754 13.262 1.00 84.19 93 GLN A CA 1
ATOM 731 C C . GLN A 1 93 ? -16.282 6.320 12.072 1.00 84.19 93 GLN A C 1
ATOM 733 O O . GLN A 1 93 ? -17.311 6.949 12.297 1.00 84.19 93 GLN A O 1
ATOM 738 N N . LYS A 1 94 ? -15.869 6.050 10.825 1.00 80.69 94 LYS A N 1
ATOM 739 C CA . LYS A 1 94 ? -16.643 6.437 9.629 1.00 80.69 94 LYS A CA 1
ATOM 740 C C . LYS A 1 94 ? -18.058 5.856 9.605 1.00 80.69 94 LYS A C 1
ATOM 742 O O . LYS A 1 94 ? -18.931 6.450 8.988 1.00 80.69 94 LYS A O 1
ATOM 747 N N . TYR A 1 95 ? -18.281 4.735 10.284 1.00 75.88 95 TYR A N 1
ATOM 748 C CA . TYR A 1 95 ? -19.594 4.101 10.407 1.00 75.88 95 TYR A CA 1
ATOM 749 C C . TYR A 1 95 ? -20.296 4.395 11.733 1.00 75.88 95 TYR A C 1
ATOM 751 O O . TYR A 1 95 ? -21.332 3.804 12.013 1.00 75.88 95 TYR A O 1
ATOM 759 N N . ALA A 1 96 ? -19.717 5.252 12.582 1.00 84.62 96 ALA A N 1
ATOM 760 C CA . ALA A 1 96 ? -20.218 5.524 13.929 1.00 84.62 96 ALA A CA 1
ATOM 761 C C . ALA A 1 96 ? -20.455 4.251 14.777 1.00 84.62 96 ALA A C 1
ATOM 763 O O . ALA A 1 96 ? -21.269 4.253 15.697 1.00 84.62 96 ALA A O 1
ATOM 764 N N . LEU A 1 97 ? -19.724 3.163 14.495 1.00 86.31 97 LEU A N 1
ATOM 765 C CA . LEU A 1 97 ? -19.889 1.893 15.200 1.00 86.31 97 LEU A CA 1
ATOM 766 C C . LEU A 1 97 ? -19.084 1.863 16.499 1.00 86.31 97 LEU A C 1
ATOM 768 O O . LEU A 1 97 ? -17.938 2.334 16.579 1.00 86.31 97 LEU A O 1
ATOM 772 N N . SER A 1 98 ? -19.656 1.220 17.516 1.00 93.19 98 SER A N 1
ATOM 773 C CA . SER A 1 98 ? -18.906 0.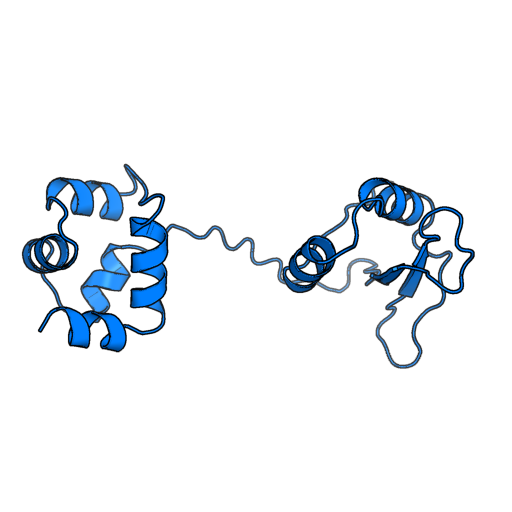848 18.711 1.00 93.19 98 SER A CA 1
ATOM 774 C C . SER A 1 98 ? -17.838 -0.202 18.368 1.00 93.19 98 SER A C 1
ATOM 776 O O . SER A 1 98 ? -17.903 -0.884 17.342 1.00 93.19 98 SER A O 1
ATOM 778 N N . GLN A 1 99 ? -16.829 -0.363 19.231 1.00 93.25 99 GLN A N 1
ATOM 779 C CA . GLN A 1 99 ? -15.851 -1.449 19.068 1.00 93.25 99 GLN A CA 1
ATOM 780 C C . GLN A 1 99 ? -16.523 -2.832 19.084 1.00 93.25 99 GLN A C 1
ATOM 782 O O . GLN A 1 99 ? -16.053 -3.745 18.412 1.00 93.25 99 GLN A O 1
ATOM 787 N N . GLN A 1 100 ? -17.616 -2.991 19.835 1.00 93.94 100 GLN A N 1
ATOM 788 C CA . GLN A 1 100 ? -18.350 -4.253 19.917 1.00 93.94 100 GLN A CA 1
ATOM 789 C C . GLN A 1 100 ? -19.072 -4.566 18.608 1.00 93.94 100 GLN A C 1
ATOM 791 O O . GLN A 1 100 ? -18.925 -5.672 18.088 1.00 93.94 100 GLN A O 1
ATOM 796 N N . ASP A 1 101 ? -19.784 -3.589 18.051 1.00 89.25 101 ASP A N 1
ATOM 797 C CA . ASP A 1 101 ? -20.545 -3.778 16.814 1.00 89.25 101 ASP A CA 1
ATOM 798 C C . ASP A 1 101 ? -19.611 -4.015 15.632 1.00 89.25 101 ASP A C 1
ATOM 800 O O . ASP A 1 101 ? -19.823 -4.928 14.838 1.00 89.25 101 ASP A O 1
ATOM 804 N N . PHE A 1 102 ? -18.508 -3.267 15.570 1.00 89.12 102 PHE A N 1
ATOM 805 C CA . PHE A 1 102 ? -17.489 -3.468 14.548 1.00 89.12 102 PHE A CA 1
ATOM 806 C C . PHE A 1 102 ? -16.815 -4.839 14.673 1.00 89.12 102 PHE A C 1
ATOM 808 O O . PHE A 1 102 ? -16.647 -5.541 13.684 1.00 89.12 102 PHE A O 1
ATOM 815 N N . ALA A 1 103 ? -16.452 -5.272 15.882 1.00 91.31 103 ALA A N 1
ATOM 816 C CA . ALA A 1 103 ? -15.852 -6.590 16.075 1.00 91.31 103 ALA A CA 1
ATOM 817 C C . ALA A 1 103 ? -16.806 -7.723 15.655 1.00 91.31 103 ALA A C 1
ATOM 819 O O . ALA A 1 103 ? -16.381 -8.665 14.984 1.00 91.31 103 ALA A O 1
ATOM 820 N N . ARG A 1 104 ? -18.100 -7.592 15.982 1.00 87.88 104 ARG A N 1
ATOM 821 C CA . ARG A 1 104 ? -19.148 -8.536 15.573 1.00 87.88 104 ARG A CA 1
ATOM 822 C C . ARG A 1 104 ? -19.290 -8.593 14.054 1.00 87.88 104 ARG A C 1
ATOM 824 O O . ARG A 1 104 ? -19.267 -9.686 13.499 1.00 87.88 104 ARG A O 1
ATOM 831 N N . LEU A 1 105 ? -19.363 -7.434 13.400 1.00 82.56 105 LEU A N 1
ATOM 832 C CA . LEU A 1 105 ? -19.470 -7.310 11.944 1.00 82.56 105 LEU A CA 1
ATOM 833 C C . LEU A 1 105 ? -18.313 -8.020 11.218 1.00 82.56 105 LEU A C 1
ATOM 835 O O . LEU A 1 105 ? -18.506 -8.643 10.182 1.00 82.56 105 LEU A O 1
ATOM 839 N N . PHE A 1 106 ? -17.108 -7.958 11.787 1.00 81.50 106 PHE A N 1
ATOM 840 C CA . PHE A 1 106 ? -15.897 -8.540 11.204 1.00 81.50 106 PHE A CA 1
ATOM 841 C C . PHE A 1 106 ? -15.616 -9.982 11.643 1.00 81.50 106 PHE A C 1
ATOM 843 O O . PHE A 1 106 ? -14.613 -10.557 11.217 1.00 81.50 106 PHE A O 1
ATOM 850 N N . GLY A 1 107 ? -16.443 -10.561 12.519 1.00 86.88 107 GLY A N 1
ATOM 851 C CA . GLY A 1 107 ? -16.207 -11.900 13.060 1.00 86.88 107 GLY A CA 1
ATOM 852 C C . GLY A 1 107 ? -14.905 -12.010 13.864 1.00 86.88 107 GLY A C 1
ATOM 853 O O . GLY A 1 107 ? -14.263 -13.059 13.867 1.00 86.88 107 GLY A O 1
ATOM 854 N N . ILE A 1 108 ? -14.481 -10.931 14.531 1.00 91.31 108 ILE A N 1
ATOM 855 C CA . ILE A 1 108 ? -13.271 -10.900 15.364 1.00 91.31 108 ILE A CA 1
ATOM 856 C C . ILE A 1 108 ? -13.612 -10.586 16.819 1.00 91.31 108 ILE A C 1
ATOM 858 O O . ILE A 1 108 ? -14.657 -10.027 17.138 1.00 91.31 108 ILE A O 1
ATOM 862 N N . SER A 1 109 ? -12.699 -10.907 1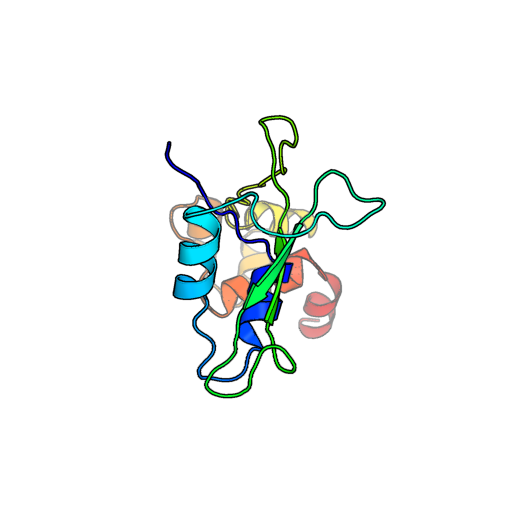7.736 1.00 95.44 109 SER A N 1
ATOM 863 C CA . SER A 1 109 ? -12.865 -10.492 19.131 1.00 95.44 109 SER A CA 1
ATOM 864 C C . SER A 1 109 ? -12.641 -8.983 19.294 1.00 95.44 109 SER A C 1
ATOM 866 O O . SER A 1 109 ? -11.758 -8.404 18.653 1.00 95.44 109 SER A O 1
ATOM 868 N N . VAL A 1 110 ? -13.358 -8.354 20.232 1.00 95.88 110 VAL A N 1
ATOM 869 C CA . VAL A 1 110 ? -13.123 -6.949 20.628 1.00 95.88 110 VAL A CA 1
ATOM 870 C C . VAL A 1 110 ? -11.668 -6.736 21.057 1.00 95.88 110 VAL A C 1
ATOM 872 O O . VAL A 1 110 ? -11.063 -5.720 20.734 1.00 95.88 110 VAL A O 1
ATOM 875 N N . ARG A 1 111 ? -11.061 -7.734 21.711 1.00 94.88 111 ARG A N 1
ATOM 876 C CA . ARG A 1 111 ? -9.646 -7.712 22.108 1.00 94.88 111 ARG A CA 1
ATOM 877 C C . ARG A 1 111 ? -8.705 -7.652 20.902 1.00 94.88 111 ARG A C 1
ATOM 879 O O . ARG A 1 111 ? -7.684 -6.972 20.961 1.00 94.88 111 ARG A O 1
ATOM 886 N N . THR A 1 112 ? -9.027 -8.352 19.814 1.00 93.00 112 THR A N 1
ATOM 887 C CA . THR A 1 112 ? -8.271 -8.285 18.553 1.00 93.00 112 THR A CA 1
ATOM 888 C C . THR A 1 112 ? -8.375 -6.889 17.950 1.00 93.00 112 THR A C 1
ATOM 890 O O . THR A 1 112 ? -7.346 -6.301 17.624 1.00 93.00 112 THR A O 1
ATOM 893 N N . LEU A 1 113 ? -9.592 -6.341 17.880 1.00 93.00 113 LEU A N 1
ATOM 894 C CA . LEU A 1 113 ? -9.833 -4.984 17.392 1.00 93.00 113 LEU A CA 1
ATOM 895 C C . LEU A 1 113 ? -9.066 -3.942 18.217 1.00 93.00 113 LEU A C 1
ATOM 897 O O . LEU A 1 113 ? -8.379 -3.106 17.646 1.00 93.00 113 LEU A O 1
ATOM 901 N N . GLN A 1 114 ? -9.101 -4.027 19.547 1.00 93.00 114 GLN A N 1
ATOM 902 C CA . GLN A 1 114 ? -8.357 -3.125 20.434 1.00 93.00 114 GLN A CA 1
ATOM 903 C C . GLN A 1 114 ? -6.851 -3.181 20.186 1.00 93.00 114 GLN A C 1
ATOM 905 O O . GLN A 1 114 ? -6.212 -2.140 20.093 1.00 93.00 114 GLN A O 1
ATOM 910 N N . LYS A 1 115 ? -6.280 -4.381 20.021 1.00 90.06 115 LYS A N 1
ATOM 911 C CA . LYS A 1 115 ? -4.853 -4.529 19.705 1.00 90.06 115 LYS A CA 1
ATOM 912 C C . LYS A 1 115 ? -4.478 -3.901 18.366 1.00 90.06 115 LYS A C 1
ATOM 914 O O . LYS A 1 115 ? -3.364 -3.390 18.260 1.00 90.06 115 LYS A O 1
ATOM 919 N N . TRP A 1 116 ? -5.383 -3.951 17.386 1.00 91.06 116 TRP A N 1
ATOM 920 C CA . TRP A 1 116 ? -5.226 -3.275 16.099 1.00 91.06 116 TRP A CA 1
ATOM 921 C C . TRP A 1 116 ? -5.349 -1.756 16.227 1.00 91.06 116 TRP A C 1
ATOM 923 O O . TRP A 1 116 ? -4.494 -1.042 15.720 1.00 91.06 116 TRP A O 1
ATOM 933 N N . GLU A 1 117 ? -6.354 -1.254 16.948 1.00 89.00 117 GLU A N 1
ATOM 934 C CA . GLU A 1 117 ? -6.543 0.187 17.175 1.00 89.00 117 GLU A CA 1
ATOM 935 C C . GLU A 1 117 ? -5.432 0.815 18.031 1.00 89.00 117 GLU A C 1
ATOM 937 O O . GLU A 1 117 ? -5.163 2.002 17.897 1.00 89.00 117 GLU A O 1
ATOM 942 N N . GLN A 1 118 ? -4.779 0.033 18.895 1.00 86.69 118 GLN A N 1
ATOM 943 C CA . GLN A 1 118 ? -3.638 0.453 19.720 1.00 86.69 118 GLN A CA 1
ATOM 944 C C . GLN A 1 118 ? -2.280 0.274 19.019 1.00 86.69 118 GLN A C 1
ATOM 946 O O . GLN A 1 118 ? -1.248 0.560 19.619 1.00 86.69 118 GLN A O 1
ATOM 951 N N . GLY A 1 119 ? -2.244 -0.280 17.802 1.00 81.88 119 GLY A N 1
ATOM 952 C CA . GLY A 1 119 ? -1.002 -0.528 17.057 1.00 81.88 119 GLY A CA 1
ATOM 953 C C . GLY A 1 119 ? -0.128 -1.676 17.584 1.00 81.88 119 GLY A C 1
ATOM 954 O O . GLY A 1 119 ? 0.879 -2.013 16.971 1.00 81.88 119 GLY A O 1
ATOM 955 N N . SER A 1 120 ? -0.514 -2.340 18.680 1.00 82.50 120 SER A N 1
ATOM 956 C CA . SER A 1 120 ? 0.221 -3.486 19.250 1.00 82.50 120 SER A CA 1
ATOM 957 C C . SER A 1 120 ? 0.244 -4.732 18.347 1.00 82.50 120 SER A C 1
ATOM 959 O O . SER A 1 120 ? 1.081 -5.619 18.518 1.00 82.50 120 SER A O 1
ATOM 961 N N . ARG A 1 121 ? -0.706 -4.838 17.408 1.00 79.44 121 ARG A N 1
ATOM 962 C CA . ARG A 1 121 ? -0.746 -5.840 16.335 1.00 79.44 121 ARG A CA 1
ATOM 963 C C . ARG A 1 121 ? -1.346 -5.216 15.085 1.00 79.44 121 ARG A C 1
ATOM 965 O O . ARG A 1 121 ? -2.202 -4.351 15.191 1.00 79.44 121 ARG A O 1
ATOM 972 N N . SER A 1 122 ? -1.000 -5.758 13.925 1.00 82.94 122 SER A N 1
ATOM 973 C CA . SER A 1 122 ? -1.569 -5.322 12.647 1.00 82.94 122 SER A CA 1
ATOM 974 C C . SER A 1 122 ? -2.463 -6.406 12.038 1.00 82.94 122 SER A C 1
ATOM 976 O O . SER A 1 122 ? -2.158 -7.595 12.182 1.00 82.94 122 SER A O 1
ATOM 978 N N . PRO A 1 123 ? -3.552 -6.035 11.342 1.00 86.81 123 PRO A N 1
ATOM 979 C CA . PRO A 1 123 ? -4.328 -6.980 10.548 1.00 86.81 123 PRO A CA 1
ATOM 980 C C . PRO A 1 123 ? -3.469 -7.553 9.413 1.00 86.81 123 PRO A C 1
ATOM 982 O O . PRO A 1 123 ? -2.718 -6.835 8.748 1.00 86.81 123 PRO A O 1
ATOM 985 N N . GLN A 1 124 ? -3.585 -8.859 9.181 1.00 83.44 124 GLN A N 1
ATOM 986 C CA . GLN A 1 124 ? -2.830 -9.593 8.162 1.00 83.44 124 GLN A CA 1
ATOM 987 C C . GLN A 1 124 ? -3.764 -10.444 7.294 1.00 83.44 124 GLN A C 1
ATOM 989 O O . GLN A 1 124 ? -4.929 -10.652 7.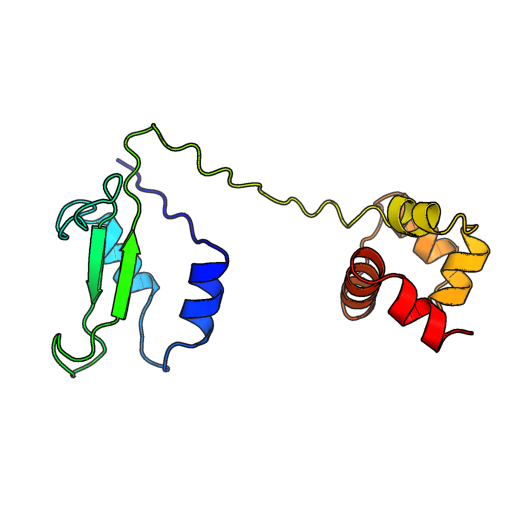637 1.00 83.44 124 GLN A O 1
ATOM 994 N N . GLY A 1 125 ? -3.252 -10.920 6.154 1.00 86.19 125 GLY A N 1
ATOM 995 C CA . GLY A 1 125 ? -3.984 -11.806 5.247 1.00 86.19 125 GLY A CA 1
ATOM 996 C C . GLY A 1 125 ? -5.341 -11.235 4.823 1.00 86.19 125 GLY A C 1
ATOM 997 O O . GLY A 1 125 ? -5.445 -10.065 4.446 1.00 86.19 125 GLY A O 1
ATOM 998 N N . ALA A 1 126 ? -6.386 -12.058 4.927 1.00 83.62 126 ALA A N 1
ATOM 999 C CA . ALA A 1 126 ? -7.749 -11.701 4.535 1.00 83.62 126 ALA A CA 1
ATOM 1000 C C . ALA A 1 126 ? -8.298 -10.470 5.279 1.00 83.62 126 ALA A C 1
ATOM 1002 O O . ALA A 1 126 ? -8.956 -9.634 4.665 1.00 83.62 126 ALA A O 1
ATOM 1003 N N . ALA A 1 127 ? -7.964 -10.290 6.564 1.00 85.62 127 ALA A N 1
ATOM 1004 C CA . ALA A 1 127 ? -8.433 -9.143 7.345 1.00 85.62 127 ALA A CA 1
ATOM 1005 C C . ALA A 1 127 ? -7.919 -7.808 6.781 1.00 85.62 127 ALA A C 1
ATOM 1007 O O . ALA A 1 127 ? -8.664 -6.834 6.703 1.00 85.62 127 ALA A O 1
ATOM 1008 N N . LYS A 1 128 ? -6.658 -7.768 6.327 1.00 85.31 128 LYS A N 1
ATOM 1009 C CA . LYS A 1 128 ? -6.072 -6.576 5.692 1.00 85.31 128 LYS A CA 1
ATOM 1010 C C . LYS A 1 128 ? -6.764 -6.249 4.367 1.00 85.31 128 LYS A C 1
ATOM 1012 O O . LYS A 1 128 ? -7.004 -5.081 4.069 1.00 85.31 128 LYS A O 1
ATOM 1017 N N . VAL A 1 129 ? -7.082 -7.271 3.572 1.00 83.25 129 VAL A N 1
ATOM 1018 C CA . VAL A 1 129 ? -7.799 -7.103 2.299 1.00 83.25 129 VAL A CA 1
ATOM 1019 C C . VAL A 1 129 ? -9.210 -6.577 2.551 1.00 83.25 129 VAL A C 1
ATOM 1021 O O . VAL A 1 129 ? -9.596 -5.582 1.945 1.00 83.25 129 VAL A O 1
ATOM 1024 N N . LEU A 1 130 ? -9.943 -7.178 3.488 1.00 83.75 130 LEU A N 1
ATOM 1025 C CA . LEU A 1 130 ? -11.308 -6.775 3.819 1.00 83.75 130 LEU A CA 1
ATOM 1026 C C . LEU A 1 130 ? -11.373 -5.337 4.356 1.00 83.75 130 LEU A C 1
ATOM 1028 O O . LEU A 1 130 ? -12.196 -4.551 3.897 1.00 83.75 130 LEU A O 1
ATOM 1032 N N . LEU A 1 131 ? -10.455 -4.946 5.246 1.00 84.44 131 LEU A N 1
ATOM 1033 C CA . LEU A 1 131 ? -10.361 -3.562 5.730 1.00 84.44 131 LEU A CA 1
ATOM 1034 C C . LEU A 1 131 ? -10.097 -2.561 4.595 1.00 84.44 131 LEU A C 1
ATOM 1036 O O . LEU A 1 131 ? -10.661 -1.470 4.599 1.00 84.44 131 LEU A O 1
ATOM 1040 N N . ASN A 1 132 ? -9.295 -2.932 3.592 1.00 82.25 132 ASN A N 1
ATOM 1041 C CA . ASN A 1 132 ? -9.074 -2.096 2.409 1.00 82.25 132 ASN A CA 1
ATOM 1042 C C . ASN A 1 132 ? -10.314 -1.988 1.515 1.00 82.25 132 ASN A C 1
ATOM 1044 O O . ASN A 1 132 ? -10.552 -0.925 0.941 1.00 82.25 132 ASN A O 1
ATOM 1048 N N . VAL A 1 133 ? -11.086 -3.070 1.374 1.00 82.19 133 VAL A N 1
ATOM 1049 C CA . VAL A 1 133 ? -12.363 -3.048 0.647 1.00 82.19 133 VAL A CA 1
ATOM 1050 C C . VAL A 1 133 ? -13.320 -2.086 1.338 1.00 82.19 133 VAL A C 1
ATOM 1052 O O . VAL A 1 133 ? -13.833 -1.184 0.690 1.00 82.19 133 VAL A O 1
ATOM 1055 N N . ILE A 1 134 ? -13.459 -2.191 2.656 1.00 78.00 134 ILE A N 1
ATOM 1056 C CA . ILE A 1 134 ? -14.345 -1.348 3.470 1.00 78.00 134 ILE A CA 1
ATOM 1057 C C . ILE A 1 134 ? -13.917 0.119 3.439 1.00 78.00 134 ILE A C 1
ATOM 1059 O O . ILE A 1 134 ? -14.747 1.012 3.302 1.00 78.00 134 ILE A O 1
ATOM 1063 N N . ALA A 1 135 ? -12.611 0.387 3.499 1.00 79.19 135 ALA A N 1
ATOM 1064 C CA . ALA A 1 135 ? -12.092 1.746 3.404 1.00 79.19 135 ALA A CA 1
ATOM 1065 C C . ALA A 1 135 ? -12.414 2.425 2.057 1.00 79.19 135 ALA A C 1
ATOM 1067 O O . ALA A 1 135 ? -12.493 3.654 2.012 1.00 79.19 135 ALA A O 1
ATOM 1068 N N . LYS A 1 136 ? -12.573 1.647 0.974 1.00 81.44 136 LYS A N 1
ATOM 1069 C CA . LYS A 1 136 ? -12.812 2.143 -0.393 1.00 81.44 136 LYS A CA 1
ATOM 1070 C C . LYS A 1 136 ? -14.276 2.108 -0.820 1.00 81.44 136 LYS A C 1
ATOM 1072 O O . LYS A 1 136 ? -14.735 3.047 -1.457 1.00 81.44 136 LYS A O 1
ATOM 1077 N N . ASN A 1 137 ? -14.975 1.020 -0.522 1.00 80.19 137 ASN A N 1
ATOM 1078 C CA . ASN A 1 137 ? -16.378 0.815 -0.843 1.00 80.19 137 ASN A CA 1
ATOM 1079 C C . ASN A 1 137 ? -17.112 0.282 0.395 1.00 80.19 137 ASN A C 1
ATOM 1081 O O . ASN A 1 137 ? -17.334 -0.924 0.526 1.00 80.19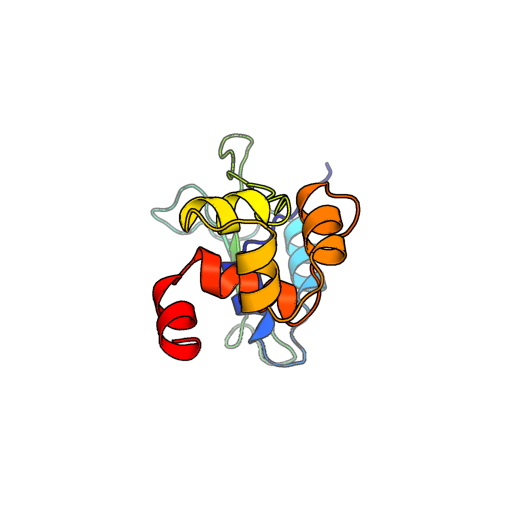 137 ASN A O 1
ATOM 1085 N N . PRO A 1 138 ? -17.455 1.187 1.319 1.00 70.00 138 PRO A N 1
ATOM 1086 C CA . PRO A 1 138 ? -18.065 0.817 2.578 1.00 70.00 138 PRO A CA 1
ATOM 1087 C C . PRO A 1 138 ? -19.446 0.158 2.433 1.00 70.00 138 PRO A C 1
ATOM 1089 O O . PRO A 1 138 ? -19.783 -0.740 3.208 1.00 70.00 138 PRO A O 1
ATOM 1092 N N . GLN A 1 139 ? -20.228 0.582 1.438 1.00 75.62 139 GLN A N 1
ATOM 1093 C CA . GLN A 1 139 ? -21.591 0.099 1.218 1.00 75.62 139 GLN A CA 1
ATOM 1094 C C . GLN A 1 139 ? -21.611 -1.381 0.817 1.00 75.62 139 GLN A C 1
ATOM 1096 O O . GLN A 1 139 ? -22.400 -2.152 1.348 1.00 75.62 139 GLN A O 1
ATOM 1101 N N . ALA A 1 140 ? -20.661 -1.802 -0.023 1.00 78.69 140 ALA A N 1
ATOM 1102 C CA . ALA A 1 140 ? -20.601 -3.168 -0.541 1.00 78.69 140 ALA A CA 1
ATOM 1103 C C . ALA A 1 140 ? -20.453 -4.253 0.537 1.00 78.69 140 ALA A C 1
ATOM 1105 O O . ALA A 1 140 ? -20.811 -5.399 0.296 1.00 78.69 140 ALA A O 1
ATOM 1106 N N . VAL A 1 141 ? -19.898 -3.923 1.707 1.00 73.56 141 VAL A N 1
ATOM 1107 C CA . VAL A 1 141 ? -19.816 -4.873 2.828 1.00 73.56 141 VAL A CA 1
ATOM 1108 C C . VAL A 1 141 ? -21.062 -4.806 3.705 1.00 73.56 141 VAL A C 1
ATOM 1110 O O . VAL A 1 141 ? -21.484 -5.829 4.235 1.00 73.56 141 VAL A O 1
ATOM 1113 N N . TRP A 1 142 ? -21.669 -3.626 3.835 1.00 71.75 142 TRP A N 1
ATOM 1114 C CA . TRP A 1 142 ? -22.904 -3.457 4.592 1.00 71.75 142 TRP A CA 1
ATOM 1115 C C . TRP A 1 142 ? -24.061 -4.247 3.974 1.00 71.75 142 TRP A C 1
ATOM 1117 O O . TRP A 1 142 ? -24.740 -4.963 4.704 1.00 71.75 142 TRP A O 1
ATOM 1127 N N . ASP A 1 143 ? -24.188 -4.199 2.644 1.00 77.94 143 ASP A N 1
ATOM 1128 C CA . ASP A 1 143 ? -25.215 -4.908 1.862 1.00 77.94 143 ASP A CA 1
ATOM 1129 C C . ASP A 1 143 ? -25.101 -6.442 1.93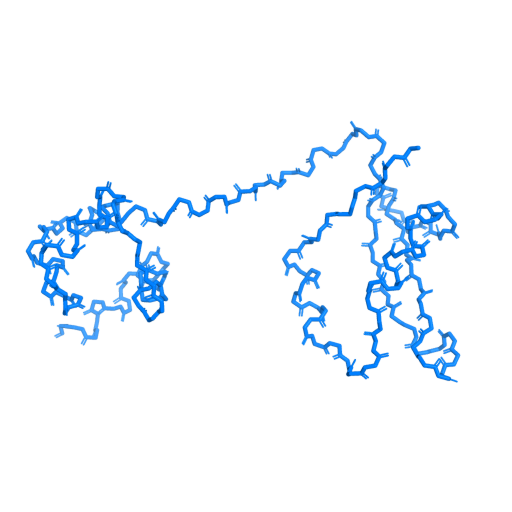4 1.00 77.94 143 ASP A C 1
ATOM 1131 O O . ASP A 1 143 ? -26.027 -7.154 1.568 1.00 77.94 143 ASP A O 1
ATOM 1135 N N . VAL A 1 144 ? -23.942 -6.972 2.340 1.00 75.75 144 VAL A N 1
ATOM 1136 C CA . VAL A 1 144 ? -23.713 -8.423 2.481 1.00 75.75 144 VAL A CA 1
ATOM 1137 C C . VAL A 1 144 ? -24.033 -8.905 3.897 1.00 75.75 144 VAL A C 1
ATOM 1139 O O . VAL A 1 144 ? -24.286 -10.090 4.107 1.00 75.75 144 VAL A O 1
ATOM 1142 N N . LEU A 1 145 ? -23.968 -8.008 4.882 1.00 68.81 145 LEU A N 1
ATOM 1143 C CA . LEU A 1 145 ? -24.080 -8.341 6.303 1.00 68.81 145 LEU A CA 1
ATOM 1144 C C . LEU A 1 145 ? -25.458 -8.008 6.899 1.00 68.81 145 LEU A C 1
ATOM 1146 O O . LEU A 1 145 ? -25.712 -8.410 8.035 1.00 68.81 145 LEU A O 1
ATOM 1150 N N . HIS A 1 146 ? -26.319 -7.310 6.152 1.00 59.56 146 HIS A N 1
ATOM 1151 C CA . HIS A 1 146 ? -27.718 -6.994 6.473 1.00 59.56 146 HIS A CA 1
ATOM 1152 C C . HIS A 1 146 ? -28.623 -7.436 5.325 1.00 59.56 146 HIS A C 1
ATOM 1154 O O . HIS A 1 146 ? -29.791 -7.772 5.617 1.00 59.56 146 HIS A O 1
#

Secondary structure (DSSP, 8-state):
--------HHHHHHHTTSPTT--HHHHHHHHHH-SSSSPBPTTSSSEEEEEE-BTTB-GGG-EEEEEE--SS---------------HHHHHHHTT--HHHHHHHTT--HHHHHHHHTTSS---HHHHHHHHHHHH-HHHHHHHH-

Foldseek 3Di:
DDDDDDADPVNVVVVVPDDPQDDPVVQVVVCRVPVPPFDADPPDPRKGWDWDDRPPPPRVVTDTDIDDDDPPPDPPPPPPPPCPVVQLVVLCVVVVDDLVRVCVLLVHDSVVNVCSNVVVDHDDDPRSVVSVCCVPPVVVSVVVSD

pLDDT: mean 71.46, std 16.92, range [32.03, 95.88]